Protein AF-A0AAV8SBX8-F1 (afdb_monomer)

Structure (mmCIF, N/CA/C/O backbone):
data_AF-A0AAV8SBX8-F1
#
_entry.id   AF-A0AAV8SBX8-F1
#
loop_
_atom_site.group_PDB
_atom_site.id
_atom_site.type_symbol
_atom_site.label_atom_id
_atom_site.label_alt_id
_atom_site.label_comp_id
_atom_site.label_asym_id
_atom_site.label_entity_id
_atom_site.label_seq_id
_atom_site.pdbx_PDB_ins_code
_atom_site.Cartn_x
_atom_site.Cartn_y
_atom_site.Cartn_z
_atom_site.occupancy
_atom_site.B_iso_or_equiv
_atom_site.auth_seq_id
_atom_site.auth_comp_id
_atom_site.auth_asym_id
_atom_site.auth_atom_id
_atom_site.pdbx_PDB_model_num
ATOM 1 N N . MET A 1 1 ? 6.627 6.803 -6.412 1.00 29.83 1 MET A N 1
ATOM 2 C CA . MET A 1 1 ? 7.824 5.979 -6.149 1.00 29.83 1 MET A CA 1
ATOM 3 C C . MET A 1 1 ? 8.630 5.909 -7.439 1.00 29.83 1 MET A C 1
ATOM 5 O O . MET A 1 1 ? 8.149 5.336 -8.407 1.00 29.83 1 MET A O 1
ATOM 9 N N . VAL A 1 2 ? 9.774 6.594 -7.502 1.00 27.22 2 VAL A N 1
ATOM 10 C CA . VAL A 1 2 ? 10.677 6.560 -8.663 1.00 27.22 2 VAL A CA 1
ATOM 11 C C . VAL A 1 2 ? 11.659 5.424 -8.415 1.00 27.22 2 VAL A C 1
ATOM 13 O O . VAL A 1 2 ? 12.421 5.475 -7.454 1.00 27.22 2 VAL A O 1
ATOM 16 N N . TRP A 1 3 ? 11.622 4.380 -9.239 1.00 36.78 3 TRP A N 1
ATOM 17 C CA . TRP A 1 3 ? 12.688 3.383 -9.241 1.00 36.78 3 TRP A CA 1
ATOM 18 C C . TRP A 1 3 ? 13.863 3.971 -10.022 1.00 36.78 3 TRP A C 1
ATOM 20 O O . TRP A 1 3 ? 13.892 3.899 -11.247 1.00 36.78 3 TRP A O 1
ATOM 30 N N . ALA A 1 4 ? 14.809 4.597 -9.320 1.00 33.16 4 ALA A N 1
ATOM 31 C CA . ALA A 1 4 ? 16.109 4.908 -9.897 1.00 33.16 4 ALA A CA 1
ATOM 32 C C . ALA A 1 4 ? 16.908 3.600 -9.969 1.00 33.16 4 ALA A C 1
ATOM 34 O O . ALA A 1 4 ? 17.170 2.967 -8.944 1.00 33.16 4 ALA A O 1
ATOM 35 N N . LEU A 1 5 ? 17.269 3.166 -11.176 1.00 38.16 5 LEU A N 1
ATOM 36 C CA . LEU A 1 5 ? 18.274 2.119 -11.334 1.00 38.16 5 LEU A CA 1
ATOM 37 C C . LEU A 1 5 ? 19.589 2.683 -10.783 1.00 38.16 5 LEU A C 1
ATOM 39 O O . LEU A 1 5 ? 20.067 3.715 -11.252 1.00 38.16 5 LEU A O 1
ATOM 43 N N . SER A 1 6 ? 20.124 2.050 -9.737 1.00 30.55 6 SER A N 1
ATOM 44 C CA . SER A 1 6 ? 21.332 2.512 -9.054 1.00 30.55 6 SER A CA 1
ATOM 45 C C . SER A 1 6 ? 22.490 2.665 -10.055 1.00 30.55 6 SER A C 1
ATOM 47 O O . SER A 1 6 ? 22.722 1.755 -10.856 1.00 30.55 6 SER A O 1
ATOM 49 N N . PRO A 1 7 ? 23.270 3.763 -10.007 1.00 36.53 7 PRO A N 1
ATOM 50 C CA . PRO A 1 7 ? 24.385 4.004 -10.929 1.00 36.53 7 PRO A CA 1
ATOM 51 C C . PRO A 1 7 ? 25.532 2.982 -10.811 1.00 36.53 7 PRO A C 1
ATOM 53 O O . PRO A 1 7 ? 26.474 3.034 -11.600 1.00 36.53 7 PRO A O 1
ATOM 56 N N . ALA A 1 8 ? 25.460 2.049 -9.855 1.00 37.03 8 ALA A N 1
ATOM 57 C CA . ALA A 1 8 ? 26.421 0.965 -9.678 1.00 37.03 8 ALA A CA 1
ATOM 58 C C . ALA A 1 8 ? 26.094 -0.314 -10.477 1.00 37.03 8 ALA A C 1
ATOM 60 O O . ALA A 1 8 ? 26.890 -1.251 -10.435 1.00 37.03 8 ALA A O 1
ATOM 61 N N . ASP A 1 9 ? 24.972 -0.381 -11.209 1.00 44.78 9 ASP A N 1
ATOM 62 C CA . ASP A 1 9 ? 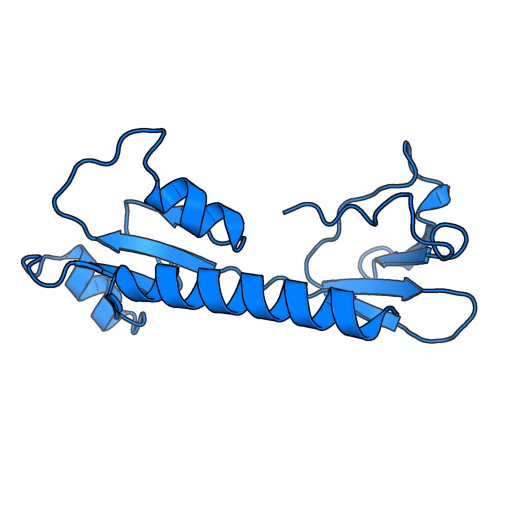24.651 -1.569 -12.005 1.00 44.78 9 ASP A CA 1
ATOM 63 C C . ASP A 1 9 ? 25.481 -1.617 -13.309 1.00 44.78 9 ASP A C 1
ATOM 65 O O . ASP A 1 9 ? 25.337 -0.733 -14.170 1.00 44.78 9 ASP A O 1
ATOM 69 N N . PRO A 1 10 ? 26.290 -2.676 -13.543 1.00 44.97 10 PRO A N 1
ATOM 70 C CA . PRO A 1 10 ? 27.046 -2.859 -14.788 1.00 44.97 10 PRO A CA 1
ATOM 71 C C . PRO A 1 10 ? 26.147 -2.969 -16.034 1.00 44.97 10 PRO A C 1
ATOM 73 O O . PRO A 1 10 ? 26.624 -2.916 -17.166 1.00 44.97 10 PRO A O 1
ATOM 76 N N . LEU A 1 11 ? 24.835 -3.119 -15.831 1.00 46.75 11 LEU A N 1
ATOM 77 C CA . LEU A 1 11 ? 23.810 -3.233 -16.864 1.00 46.75 11 LEU A CA 1
ATOM 78 C C . LEU A 1 11 ? 23.240 -1.881 -17.325 1.00 46.75 11 LEU A C 1
ATOM 80 O O . LEU A 1 11 ? 22.500 -1.851 -18.310 1.00 46.75 11 LEU A O 1
ATOM 84 N N . SER A 1 12 ? 23.598 -0.765 -16.674 1.00 47.31 12 SER A N 1
ATOM 85 C CA . SER A 1 12 ? 23.085 0.581 -16.997 1.00 47.31 12 SER A CA 1
ATOM 86 C C . SER A 1 12 ? 23.335 1.013 -18.453 1.00 47.31 12 SER A C 1
ATOM 88 O O . SER A 1 12 ? 22.590 1.824 -18.999 1.00 47.31 12 SER A O 1
ATOM 90 N N . GLY A 1 13 ? 24.325 0.419 -19.129 1.00 48.59 13 GLY A N 1
ATOM 91 C CA . GLY A 1 13 ? 24.593 0.648 -20.552 1.00 48.59 13 GLY A CA 1
ATOM 92 C C . GLY A 1 13 ? 23.599 0.004 -21.531 1.00 48.59 13 GLY A C 1
ATOM 93 O O . GLY A 1 13 ? 23.639 0.334 -22.713 1.00 48.59 13 GLY A O 1
ATOM 94 N N . ILE A 1 14 ? 22.720 -0.911 -21.091 1.00 54.62 14 ILE A N 1
ATOM 95 C CA . ILE A 1 14 ? 21.919 -1.760 -22.002 1.00 54.62 14 ILE A CA 1
ATOM 96 C C . ILE A 1 14 ? 20.431 -1.853 -21.603 1.00 54.62 14 ILE A C 1
ATOM 98 O O . ILE A 1 14 ? 19.692 -2.685 -22.127 1.00 54.62 14 ILE A O 1
ATOM 102 N N . VAL A 1 15 ? 19.942 -1.008 -20.693 1.00 55.88 15 VAL A N 1
ATOM 103 C CA . VAL A 1 15 ? 18.506 -0.986 -20.360 1.00 55.88 15 VAL A CA 1
ATOM 104 C C . VAL A 1 15 ? 17.736 -0.201 -21.426 1.00 55.88 15 VAL A C 1
ATOM 106 O O . VAL A 1 15 ? 18.006 0.976 -21.674 1.00 55.88 15 VAL A O 1
ATOM 109 N N . SER A 1 16 ? 16.783 -0.867 -22.079 1.00 61.75 16 SER A N 1
ATOM 110 C CA . SER A 1 16 ? 15.879 -0.263 -23.064 1.00 61.75 16 SER A CA 1
ATOM 111 C C . SER A 1 16 ? 14.451 -0.308 -22.539 1.00 61.75 16 SER A C 1
ATOM 113 O O . SER A 1 16 ? 13.961 -1.369 -22.142 1.00 61.75 16 SER A O 1
ATOM 115 N N . LEU A 1 17 ? 13.771 0.833 -22.563 1.00 58.78 17 LEU A N 1
ATOM 116 C CA . LEU A 1 17 ? 12.375 0.938 -22.173 1.00 58.78 17 LEU A CA 1
ATOM 117 C C . LEU A 1 17 ? 11.487 0.937 -23.406 1.00 58.78 17 LEU A C 1
ATOM 119 O O . LEU A 1 17 ? 11.826 1.467 -24.460 1.00 58.78 17 LEU A O 1
ATOM 123 N N . PHE A 1 18 ? 10.342 0.285 -23.272 1.00 55.22 18 PHE A N 1
ATOM 124 C CA . PHE A 1 18 ? 9.376 0.142 -24.342 1.00 55.22 18 PHE A CA 1
ATOM 125 C C . PHE A 1 18 ? 8.010 0.536 -23.799 1.00 55.22 18 PHE A C 1
ATOM 127 O O . PHE A 1 18 ? 7.368 -0.231 -23.076 1.00 55.22 18 PHE A O 1
ATOM 134 N N . SER A 1 19 ? 7.531 1.722 -24.170 1.00 52.53 19 SER A N 1
ATOM 135 C CA . SER A 1 19 ? 6.156 2.104 -23.860 1.00 52.53 19 SER A CA 1
ATOM 136 C C . SER A 1 19 ? 5.255 1.706 -25.023 1.00 52.53 19 SER A C 1
ATOM 138 O O . SER A 1 19 ? 5.292 2.276 -26.116 1.00 52.53 19 SER A O 1
ATOM 140 N N . ARG A 1 20 ? 4.423 0.683 -24.802 1.00 47.88 20 ARG A N 1
ATOM 141 C CA . ARG A 1 20 ? 3.557 0.136 -25.856 1.00 47.88 20 ARG A CA 1
ATOM 142 C C . ARG A 1 20 ? 2.459 1.113 -26.300 1.00 47.88 20 ARG A C 1
ATOM 144 O O . ARG A 1 20 ? 1.937 0.950 -27.395 1.00 47.88 20 ARG A O 1
ATOM 151 N N . ASN A 1 21 ? 2.160 2.141 -25.502 1.00 47.09 21 ASN A N 1
ATOM 152 C CA . ASN A 1 21 ? 1.167 3.166 -25.840 1.00 47.09 21 ASN A CA 1
ATOM 153 C C . ASN A 1 21 ? 1.625 4.107 -26.970 1.00 47.09 21 ASN A C 1
ATOM 155 O O . ASN A 1 21 ? 0.784 4.743 -27.596 1.00 47.09 21 ASN A O 1
ATOM 159 N N . LEU A 1 22 ? 2.934 4.192 -27.237 1.00 49.97 22 LEU A N 1
ATOM 160 C CA . LEU A 1 22 ? 3.516 5.111 -28.227 1.00 49.97 22 LEU A CA 1
ATOM 161 C C . LEU A 1 22 ? 4.345 4.403 -29.310 1.00 49.97 22 LEU A C 1
ATOM 163 O O . LEU A 1 22 ? 4.771 5.043 -30.267 1.00 49.97 22 LEU A O 1
ATOM 167 N N . GLY A 1 23 ? 4.591 3.094 -29.181 1.00 54.19 23 GLY A N 1
ATOM 168 C CA . GLY A 1 23 ? 5.422 2.335 -30.125 1.00 54.19 23 GLY A CA 1
ATOM 169 C C . GLY A 1 23 ? 6.905 2.734 -30.122 1.00 54.19 23 GLY A C 1
ATOM 170 O O . GLY A 1 23 ? 7.675 2.187 -30.911 1.00 54.19 23 GLY A O 1
ATOM 171 N N . SER A 1 24 ? 7.317 3.652 -29.242 1.00 61.72 24 SER A N 1
ATOM 172 C CA . SER A 1 24 ? 8.701 4.091 -29.098 1.00 61.72 24 SER A CA 1
ATOM 173 C C . SER A 1 24 ? 9.498 3.116 -28.228 1.00 61.72 24 SER A C 1
ATOM 175 O O . SER A 1 24 ? 9.039 2.618 -27.193 1.00 61.72 24 SER A O 1
ATOM 177 N N . LYS A 1 25 ? 10.712 2.810 -28.690 1.00 68.94 25 LYS A N 1
ATOM 178 C CA . LYS A 1 25 ? 11.735 2.068 -27.951 1.00 68.94 25 LYS A CA 1
ATOM 179 C C . LYS A 1 25 ? 12.775 3.082 -27.498 1.00 68.94 25 LYS A C 1
ATOM 181 O O . LYS A 1 25 ? 13.786 3.271 -28.173 1.00 68.94 25 LYS A O 1
ATOM 186 N N . ASP A 1 26 ? 12.492 3.743 -26.389 1.00 72.88 26 ASP A N 1
ATOM 187 C CA . ASP A 1 26 ? 13.364 4.775 -25.846 1.00 72.88 26 ASP A CA 1
ATOM 188 C C . ASP A 1 26 ? 14.418 4.116 -24.956 1.00 72.88 26 ASP A C 1
ATOM 190 O O . ASP A 1 26 ? 14.117 3.303 -24.073 1.00 72.88 26 ASP A O 1
ATOM 194 N N . LYS A 1 27 ? 15.692 4.420 -25.191 1.00 73.94 27 LYS A N 1
ATOM 195 C CA . LYS A 1 27 ? 16.757 3.844 -24.369 1.00 73.94 27 LYS A CA 1
ATOM 196 C C . LYS A 1 27 ? 17.011 4.739 -23.171 1.00 73.94 27 LYS A C 1
ATOM 198 O O . LYS A 1 27 ? 17.133 5.950 -23.307 1.00 73.94 27 LYS A O 1
ATOM 203 N N . VAL A 1 28 ? 17.162 4.138 -21.991 1.00 75.81 28 VAL A N 1
ATOM 204 C CA . VAL A 1 28 ? 17.341 4.888 -20.735 1.00 75.81 28 VAL A CA 1
ATOM 205 C C . VAL A 1 28 ? 18.541 5.840 -20.802 1.00 75.81 28 VAL A C 1
ATOM 207 O O . VAL A 1 28 ? 18.475 6.952 -20.295 1.00 75.81 28 VAL A O 1
ATOM 210 N N . HIS A 1 29 ? 19.618 5.447 -21.488 1.00 72.69 29 HIS A N 1
ATOM 211 C CA . HIS A 1 29 ? 20.823 6.269 -21.627 1.00 72.69 29 HIS A CA 1
ATOM 212 C C . HIS A 1 29 ? 20.662 7.506 -22.522 1.00 72.69 29 HIS A C 1
ATOM 214 O O . HIS A 1 29 ? 21.561 8.343 -22.541 1.00 72.69 29 HIS A O 1
ATOM 220 N N . GLU A 1 30 ? 19.571 7.601 -23.282 1.00 79.06 30 GLU A N 1
ATOM 221 C CA . GLU A 1 30 ? 19.265 8.751 -24.138 1.00 79.06 30 GLU A CA 1
ATOM 222 C C . GLU A 1 30 ? 18.530 9.854 -23.347 1.00 79.06 30 GLU A C 1
ATOM 224 O O . GLU A 1 30 ? 18.467 10.996 -23.800 1.00 79.06 30 GLU A O 1
ATOM 229 N N . PHE A 1 31 ? 18.031 9.547 -22.141 1.00 77.75 31 PHE A N 1
ATOM 230 C CA . PHE A 1 31 ? 17.406 10.523 -21.248 1.00 77.75 31 PHE A CA 1
ATOM 231 C C . PHE A 1 31 ? 18.440 11.325 -20.436 1.00 77.75 31 PHE A C 1
ATOM 233 O O . PHE A 1 31 ? 19.526 10.818 -20.122 1.00 77.75 31 PHE A O 1
ATOM 240 N N . PRO A 1 32 ? 18.100 12.564 -20.022 1.00 76.44 32 PRO A N 1
ATOM 241 C CA . PRO A 1 32 ? 18.871 13.307 -19.030 1.00 76.44 32 PRO A CA 1
ATOM 242 C C . PRO A 1 32 ? 19.121 12.455 -17.781 1.00 76.44 32 PRO A C 1
ATOM 244 O O . PRO A 1 32 ? 18.254 11.694 -17.363 1.00 76.44 32 PRO A O 1
ATOM 247 N N . ASN A 1 33 ? 20.324 12.545 -17.214 1.00 80.56 33 ASN A N 1
ATOM 248 C CA . ASN A 1 33 ? 20.772 11.748 -16.061 1.00 80.56 33 ASN A CA 1
ATOM 249 C C . ASN A 1 33 ? 20.721 10.218 -16.243 1.00 80.56 33 ASN A C 1
ATOM 251 O O . ASN A 1 33 ? 21.016 9.495 -15.295 1.00 80.56 33 ASN A O 1
ATOM 255 N N . LYS A 1 34 ? 20.422 9.714 -17.451 1.00 79.62 34 LYS A N 1
ATOM 25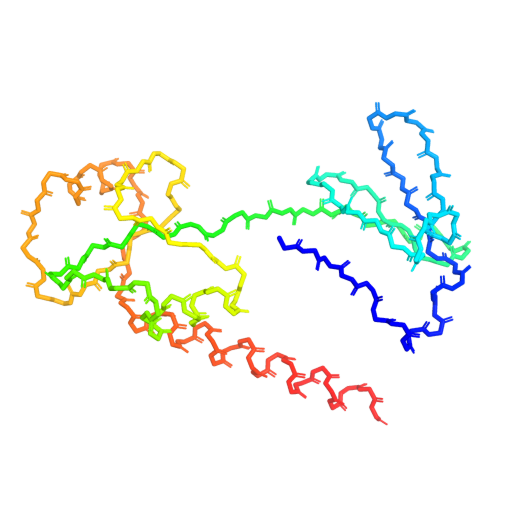6 C CA . LYS A 1 34 ? 20.218 8.285 -17.729 1.00 79.62 34 LYS A CA 1
ATOM 257 C C . LYS A 1 34 ? 19.121 7.672 -16.849 1.00 79.62 34 LYS A C 1
ATOM 259 O O . LYS A 1 34 ? 19.256 6.542 -16.384 1.00 79.62 34 LYS A O 1
ATOM 264 N N . GLU A 1 35 ? 18.048 8.418 -16.609 1.00 77.69 35 GLU A N 1
ATOM 265 C CA . GLU A 1 35 ? 16.910 7.977 -15.804 1.00 77.69 35 GLU A CA 1
ATOM 266 C C . GLU A 1 35 ? 15.584 8.368 -16.461 1.00 77.69 35 GLU A C 1
ATOM 268 O O . GLU A 1 35 ? 15.502 9.315 -17.241 1.00 77.69 35 GLU A O 1
ATOM 273 N N . THR A 1 36 ? 14.520 7.636 -16.141 1.00 83.12 36 THR A N 1
ATOM 274 C CA . THR A 1 36 ? 13.156 8.012 -16.521 1.00 83.12 36 THR A CA 1
ATOM 275 C C . THR A 1 36 ? 12.145 7.349 -15.588 1.00 83.12 36 THR A C 1
ATOM 277 O O . THR A 1 36 ? 12.472 6.417 -14.853 1.00 83.12 36 THR A O 1
ATOM 280 N N . THR A 1 37 ? 10.910 7.845 -15.591 1.00 82.25 37 THR A N 1
ATOM 281 C CA . THR A 1 37 ? 9.833 7.342 -14.730 1.00 82.25 37 THR A CA 1
ATOM 282 C C . THR A 1 37 ? 9.038 6.257 -15.444 1.00 82.25 37 THR A C 1
ATOM 284 O O . THR A 1 37 ? 8.547 6.474 -16.549 1.00 82.25 37 THR A O 1
ATOM 287 N N . LEU A 1 38 ? 8.861 5.116 -14.779 1.00 83.69 38 LEU A N 1
ATOM 288 C CA . LEU A 1 38 ? 7.978 4.048 -15.242 1.00 83.69 38 LEU A CA 1
ATOM 289 C C . LEU A 1 38 ? 6.524 4.350 -14.888 1.00 83.69 38 LEU A C 1
ATOM 291 O O . LEU A 1 38 ? 6.219 4.817 -13.788 1.00 83.69 38 LEU A O 1
ATOM 295 N N . LYS A 1 39 ? 5.624 4.022 -15.807 1.00 86.69 39 LYS A N 1
ATOM 296 C CA . LYS A 1 39 ? 4.179 4.011 -15.601 1.00 86.69 39 LYS A CA 1
ATOM 297 C C . LYS A 1 39 ? 3.680 2.579 -15.540 1.00 86.69 39 LYS A C 1
ATOM 299 O O . LYS A 1 39 ? 4.266 1.677 -16.138 1.00 86.69 39 LYS A O 1
ATOM 304 N N . ASP A 1 40 ? 2.575 2.381 -14.828 1.00 86.38 40 ASP A N 1
ATOM 305 C CA . ASP A 1 40 ? 1.916 1.079 -14.783 1.00 86.38 40 ASP A CA 1
ATOM 306 C C . ASP A 1 40 ? 1.666 0.537 -16.200 1.00 86.38 40 ASP A C 1
ATOM 308 O O . ASP A 1 40 ? 1.172 1.239 -17.085 1.00 86.38 40 ASP A O 1
ATOM 312 N N . GLY A 1 41 ? 2.055 -0.716 -16.419 1.00 84.94 41 GLY A N 1
ATOM 313 C CA . GLY A 1 41 ? 1.938 -1.400 -17.697 1.00 84.94 41 GLY A CA 1
ATOM 314 C C . GLY A 1 41 ? 3.098 -1.198 -18.673 1.00 84.94 41 GLY A C 1
ATOM 315 O O . GLY A 1 41 ? 3.103 -1.891 -19.696 1.00 84.94 41 GLY A O 1
ATOM 316 N N . ASP A 1 42 ? 4.074 -0.332 -18.377 1.00 83.25 42 ASP A N 1
ATOM 317 C CA . ASP A 1 42 ? 5.264 -0.167 -19.218 1.00 83.25 42 ASP A CA 1
ATOM 318 C C . ASP A 1 42 ? 6.054 -1.475 -19.337 1.00 83.25 42 ASP A C 1
ATOM 320 O O . ASP A 1 42 ? 6.117 -2.286 -18.409 1.00 83.25 42 ASP A O 1
ATOM 324 N N . LEU A 1 43 ? 6.671 -1.694 -20.500 1.00 81.38 43 LEU A N 1
ATOM 325 C CA . LEU A 1 43 ? 7.568 -2.821 -20.701 1.00 81.38 43 LEU A CA 1
ATOM 326 C C . LEU A 1 43 ? 9.020 -2.386 -20.517 1.00 81.38 43 LEU A C 1
ATOM 328 O O . LEU A 1 43 ? 9.499 -1.444 -21.148 1.00 81.38 43 LEU A O 1
ATOM 332 N N . VAL A 1 44 ? 9.750 -3.137 -19.706 1.00 81.69 44 VAL A N 1
ATOM 333 C CA . VAL A 1 44 ? 11.164 -2.913 -19.419 1.00 81.69 44 VAL A CA 1
ATOM 334 C C . VAL A 1 44 ? 11.956 -4.085 -19.969 1.00 81.69 44 VAL A C 1
ATOM 336 O O . VAL A 1 44 ? 11.642 -5.233 -19.661 1.00 81.69 44 VAL A O 1
ATOM 339 N N . SER A 1 45 ? 12.975 -3.817 -20.786 1.00 80.00 45 SER A N 1
ATOM 340 C CA . SER A 1 45 ? 13.900 -4.862 -21.233 1.00 80.00 45 SER A CA 1
ATOM 341 C C . SER A 1 45 ? 15.329 -4.537 -20.831 1.00 80.00 45 SER A C 1
ATOM 343 O O . SER A 1 45 ? 15.784 -3.395 -20.925 1.00 80.00 45 SER A O 1
ATOM 345 N N . PHE A 1 46 ? 16.049 -5.571 -20.415 1.00 76.31 46 PHE A N 1
ATOM 346 C CA . PHE A 1 46 ? 17.425 -5.462 -19.950 1.00 76.31 46 PHE A CA 1
ATOM 347 C C . PHE A 1 46 ? 18.353 -6.217 -20.900 1.00 76.31 46 PHE A C 1
ATOM 349 O O . PHE A 1 46 ? 18.117 -7.385 -21.213 1.00 76.31 46 PHE A O 1
ATOM 356 N N . GLY A 1 47 ? 19.444 -5.579 -21.324 1.00 67.25 47 GLY A N 1
ATOM 357 C CA . GLY A 1 47 ? 20.452 -6.242 -22.145 1.00 67.25 47 GLY A CA 1
ATOM 358 C C . GLY A 1 47 ? 20.072 -6.359 -23.626 1.00 67.25 47 GLY A C 1
ATOM 359 O O . GLY A 1 47 ? 19.104 -5.776 -24.108 1.00 67.25 47 GLY A O 1
ATOM 360 N N . ALA A 1 48 ? 20.869 -7.139 -24.358 1.00 58.53 48 ALA A N 1
ATOM 361 C CA . ALA A 1 48 ? 20.621 -7.490 -25.760 1.00 58.53 48 ALA A CA 1
ATOM 362 C C . ALA A 1 48 ? 19.691 -8.714 -25.927 1.00 58.53 48 ALA A C 1
ATOM 364 O O . ALA A 1 48 ? 19.470 -9.170 -27.047 1.00 58.53 48 ALA A O 1
ATOM 365 N N . GLY A 1 49 ? 19.186 -9.278 -24.824 1.00 56.66 49 GLY A N 1
ATOM 366 C CA . GLY A 1 49 ? 18.292 -10.438 -24.830 1.00 56.66 49 GLY A CA 1
ATOM 367 C C . GLY A 1 49 ? 16.809 -10.062 -24.938 1.00 56.66 49 GLY A C 1
ATOM 368 O O . GLY A 1 49 ? 16.420 -8.924 -24.695 1.00 56.66 49 GLY A O 1
ATOM 369 N N . ASN A 1 50 ? 15.959 -11.051 -25.232 1.00 66.69 50 ASN A N 1
ATOM 370 C CA . ASN A 1 50 ? 14.491 -10.919 -25.289 1.00 66.69 50 ASN A CA 1
ATOM 371 C C . ASN A 1 50 ? 13.813 -10.952 -23.898 1.00 66.69 50 ASN A C 1
ATOM 373 O O . ASN A 1 50 ? 12.656 -11.355 -23.776 1.00 66.69 50 ASN A O 1
ATOM 377 N N . ALA A 1 51 ? 14.526 -10.584 -22.831 1.00 73.44 51 ALA A N 1
ATOM 378 C CA . ALA A 1 51 ? 13.963 -10.544 -21.485 1.00 73.44 51 ALA A CA 1
ATOM 379 C C . ALA A 1 51 ? 13.198 -9.230 -21.297 1.00 73.44 51 ALA A C 1
ATOM 381 O O . ALA A 1 51 ? 13.781 -8.191 -20.981 1.00 73.44 51 ALA A O 1
ATOM 382 N N . THR A 1 52 ? 11.890 -9.292 -21.528 1.00 80.44 52 THR A N 1
ATOM 383 C CA . THR A 1 52 ? 10.976 -8.161 -21.382 1.00 80.44 52 THR A CA 1
ATOM 384 C C . THR A 1 52 ? 10.024 -8.415 -20.221 1.00 80.44 52 THR A C 1
ATOM 386 O O . THR A 1 52 ? 9.306 -9.414 -20.193 1.00 80.44 52 THR A O 1
ATOM 389 N N . TYR A 1 53 ? 9.992 -7.480 -19.281 1.00 83.06 53 TYR A N 1
ATOM 390 C CA . TYR A 1 53 ? 9.141 -7.502 -18.101 1.00 83.06 53 TYR A CA 1
ATOM 391 C C . TYR A 1 53 ? 8.072 -6.432 -18.231 1.00 83.06 53 TYR A C 1
ATOM 393 O O . TYR A 1 53 ? 8.329 -5.355 -18.762 1.00 83.06 53 TYR A O 1
ATOM 401 N N . ARG A 1 54 ? 6.875 -6.710 -17.725 1.00 86.19 54 ARG A N 1
ATOM 402 C CA . ARG A 1 54 ? 5.842 -5.691 -17.571 1.00 86.19 54 ARG A CA 1
ATOM 403 C C . ARG A 1 54 ? 5.949 -5.116 -16.171 1.00 86.19 54 ARG A C 1
ATOM 405 O O . ARG A 1 54 ? 5.829 -5.856 -15.198 1.00 86.19 54 ARG A O 1
ATOM 412 N N . PHE A 1 55 ? 6.181 -3.817 -16.081 1.00 86.19 55 PHE A N 1
ATOM 413 C CA . PHE A 1 55 ? 6.069 -3.103 -14.828 1.00 86.19 55 PHE A CA 1
ATOM 414 C C . PHE A 1 55 ? 4.593 -3.035 -14.434 1.00 86.19 55 PHE A C 1
ATOM 416 O O . PHE A 1 55 ? 3.740 -2.670 -15.245 1.00 86.19 55 PHE A O 1
ATOM 423 N N . SER A 1 56 ? 4.301 -3.407 -13.192 1.00 87.56 56 SER A N 1
ATOM 424 C CA . SER A 1 56 ? 2.972 -3.271 -12.616 1.00 87.56 56 SER A CA 1
ATOM 425 C C . SER A 1 56 ? 3.073 -2.609 -11.253 1.00 87.56 56 SER A C 1
ATOM 427 O O . SER A 1 56 ? 3.768 -3.106 -10.368 1.00 87.56 56 SER A O 1
ATOM 429 N N . PHE A 1 57 ? 2.388 -1.484 -11.102 1.00 86.75 57 PHE A N 1
ATOM 430 C CA . PHE A 1 57 ? 2.258 -0.771 -9.847 1.00 86.75 57 PHE A CA 1
ATOM 431 C C . PHE A 1 57 ? 0.915 -1.121 -9.215 1.00 86.75 57 PHE A C 1
ATOM 433 O O . PHE A 1 57 ? -0.143 -0.766 -9.730 1.00 86.75 57 PHE A O 1
ATOM 440 N N . VAL A 1 58 ? 0.968 -1.816 -8.083 1.00 89.19 58 VAL A N 1
ATOM 441 C CA . VAL A 1 58 ? -0.212 -2.116 -7.272 1.00 89.19 58 VAL A CA 1
ATOM 442 C C . VAL A 1 58 ? -0.192 -1.160 -6.079 1.00 89.19 58 VAL A C 1
ATOM 444 O O . VAL A 1 58 ? 0.696 -1.297 -5.235 1.00 89.19 58 VAL A O 1
ATOM 447 N N . PRO A 1 59 ? -1.098 -0.168 -6.012 1.00 91.00 59 PRO A N 1
ATOM 448 C CA . PRO A 1 59 ? -1.098 0.798 -4.922 1.00 91.00 59 PRO A CA 1
ATOM 449 C C . PRO A 1 59 ? -1.445 0.112 -3.600 1.00 91.00 59 PRO A C 1
ATOM 451 O O . PRO A 1 59 ? -2.327 -0.743 -3.548 1.00 91.00 59 PRO A O 1
ATOM 454 N N . LEU A 1 60 ? -0.773 0.524 -2.526 1.00 92.56 60 LEU A N 1
ATOM 455 C CA . LEU A 1 60 ? -1.124 0.170 -1.155 1.00 92.56 60 LEU A CA 1
ATOM 456 C C . LEU A 1 60 ? -1.483 1.462 -0.419 1.00 92.56 60 LEU A C 1
ATOM 458 O O . LEU A 1 60 ? -0.606 2.203 0.022 1.00 92.56 60 LEU A O 1
ATOM 462 N N . LEU A 1 61 ? -2.781 1.755 -0.360 1.00 94.94 61 LEU A N 1
ATOM 463 C CA . LEU A 1 61 ? -3.335 2.946 0.283 1.00 94.94 61 LEU A CA 1
ATOM 464 C C . LEU A 1 61 ? -4.113 2.537 1.535 1.00 94.94 61 LEU A C 1
ATOM 466 O O . LEU A 1 61 ? -5.087 1.784 1.435 1.00 94.94 61 LEU A O 1
ATOM 470 N N . PHE A 1 62 ? -3.686 3.025 2.694 1.00 94.25 62 PHE A N 1
ATOM 471 C CA . PHE A 1 62 ? -4.348 2.811 3.974 1.00 94.25 62 PHE A CA 1
ATOM 472 C C . PHE A 1 62 ? -5.260 3.986 4.314 1.00 94.25 62 PHE A C 1
ATOM 474 O O . PHE A 1 62 ? -4.819 5.134 4.342 1.00 94.25 62 PHE A O 1
ATOM 481 N N . PHE A 1 63 ? -6.512 3.693 4.650 1.00 94.00 63 PHE A N 1
ATOM 482 C CA . PHE A 1 63 ? -7.332 4.603 5.437 1.00 94.00 63 PHE A CA 1
ATOM 483 C C . PHE A 1 63 ? -6.948 4.455 6.908 1.00 94.00 63 PHE A C 1
ATOM 485 O O . PHE A 1 63 ? -7.122 3.381 7.485 1.00 94.00 63 PHE A O 1
ATOM 492 N N . LEU A 1 64 ? -6.406 5.512 7.505 1.00 91.56 64 LEU A N 1
ATOM 493 C CA . LEU A 1 64 ? -6.009 5.506 8.903 1.00 91.56 64 LEU A CA 1
ATOM 494 C C . LEU A 1 64 ? -7.185 5.902 9.792 1.00 91.56 64 LEU A C 1
ATOM 496 O O . LEU A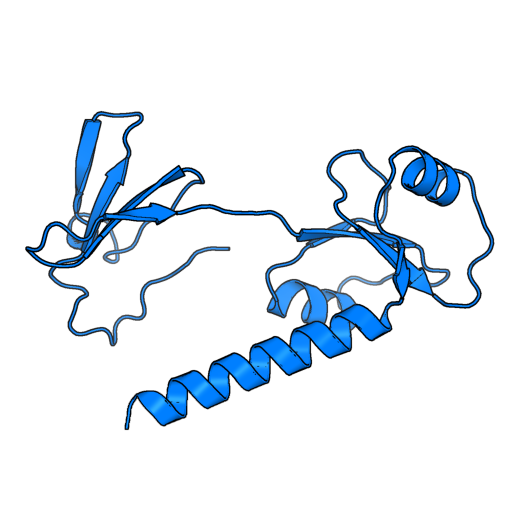 1 64 ? -7.620 7.051 9.801 1.00 91.56 64 LEU A O 1
ATOM 500 N N . TYR A 1 65 ? -7.656 4.945 10.581 1.00 90.31 65 TYR A N 1
ATOM 501 C CA . TYR A 1 65 ? -8.771 5.114 11.496 1.00 90.31 65 TYR A CA 1
ATOM 502 C C . TYR A 1 65 ? -8.266 5.059 12.944 1.00 90.31 65 TYR A C 1
ATOM 504 O O . TYR A 1 65 ? -8.191 4.001 13.569 1.00 90.31 65 TYR A O 1
ATOM 512 N N . CYS A 1 66 ? -7.877 6.225 13.462 1.00 82.44 66 CYS A N 1
ATOM 513 C CA . CYS A 1 66 ? -7.198 6.401 14.749 1.00 82.44 66 CYS A CA 1
ATOM 514 C C . CYS A 1 66 ? -7.837 7.541 15.568 1.00 82.44 66 CYS A C 1
ATOM 516 O O . CYS A 1 66 ? -8.466 8.438 15.007 1.00 82.44 66 CYS A O 1
ATOM 518 N N . ALA A 1 67 ? -7.700 7.495 16.898 1.00 70.06 67 ALA A N 1
ATOM 519 C CA . ALA A 1 67 ? -8.205 8.523 17.813 1.00 70.06 67 ALA A CA 1
ATOM 520 C C . ALA A 1 67 ? -7.291 9.754 17.870 1.00 70.06 67 ALA A C 1
ATOM 522 O O . ALA A 1 67 ? -7.760 10.862 18.128 1.00 70.06 67 ALA A O 1
ATOM 523 N N . GLU A 1 68 ? -5.992 9.554 17.654 1.00 65.19 68 GLU A N 1
ATOM 524 C CA . GLU A 1 68 ? -4.992 10.613 17.711 1.00 65.19 68 GLU A CA 1
ATOM 525 C C . GLU A 1 68 ? -5.006 11.446 16.428 1.00 65.19 68 GLU A C 1
ATOM 527 O O . GLU A 1 68 ? -5.049 10.916 15.315 1.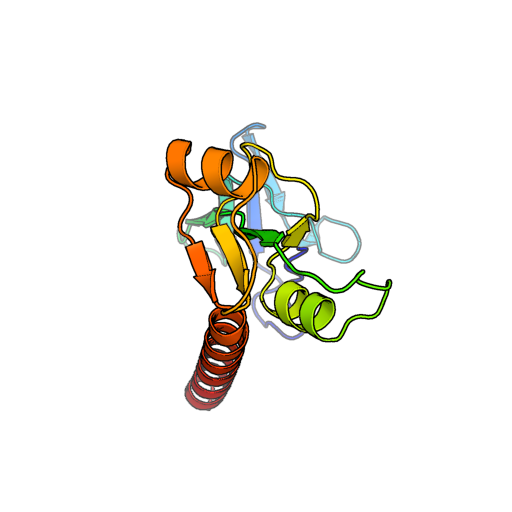00 65.19 68 GLU A O 1
ATOM 532 N N . SER A 1 69 ? -4.954 12.770 16.585 1.00 59.47 69 SER A N 1
ATOM 533 C CA . SER A 1 69 ? -4.701 13.680 15.474 1.00 59.47 69 SER A CA 1
ATOM 534 C C . SER A 1 69 ? -3.241 13.542 15.056 1.00 59.47 69 SER A C 1
ATOM 536 O O . SER A 1 69 ? -2.345 13.983 15.778 1.00 59.47 69 SER A O 1
ATOM 538 N N . PHE A 1 70 ? -3.011 12.944 13.895 1.00 61.09 70 PHE A N 1
ATOM 539 C CA . PHE A 1 70 ? -1.679 12.823 13.321 1.00 61.09 70 PHE A CA 1
ATOM 540 C C . PHE A 1 70 ? -1.097 14.202 13.017 1.00 61.09 70 PHE A C 1
ATOM 542 O O . PHE A 1 70 ? -1.745 15.039 12.383 1.00 61.09 70 PHE A O 1
ATOM 549 N N . GLN A 1 71 ? 0.138 14.431 13.457 1.00 56.56 71 GLN A N 1
ATOM 550 C CA . GLN A 1 71 ? 0.918 15.573 12.999 1.00 56.56 71 GLN A CA 1
ATOM 551 C C . GLN A 1 71 ? 1.765 15.171 11.794 1.00 56.56 71 GLN A C 1
ATOM 553 O O . GLN A 1 71 ? 2.182 14.024 11.646 1.00 56.56 71 GLN A O 1
ATOM 558 N N . VAL A 1 72 ? 2.039 16.145 10.928 1.00 53.06 72 VAL A N 1
ATOM 559 C CA . VAL A 1 72 ? 3.079 16.027 9.904 1.00 53.06 72 VAL A CA 1
ATOM 560 C C . VAL A 1 72 ? 4.385 15.730 10.658 1.00 53.06 72 VAL A C 1
ATOM 562 O O . VAL A 1 72 ? 4.795 16.585 11.438 1.00 53.06 72 VAL A O 1
ATOM 565 N N . ASN A 1 73 ? 4.971 14.536 10.474 1.00 56.84 73 ASN A N 1
ATOM 566 C CA . ASN A 1 73 ? 6.123 13.925 11.192 1.00 56.84 73 ASN A CA 1
ATOM 567 C C . ASN A 1 73 ? 5.786 12.775 12.166 1.00 56.84 73 ASN A C 1
ATOM 569 O O . ASN A 1 73 ? 6.583 12.468 13.052 1.00 56.84 73 ASN A O 1
ATOM 573 N N . ASP A 1 74 ? 4.631 12.126 12.025 1.00 75.06 74 ASP A N 1
ATOM 574 C CA . ASP A 1 74 ? 4.359 10.901 12.779 1.00 75.06 74 ASP A CA 1
ATOM 575 C C . ASP A 1 74 ? 5.268 9.736 12.311 1.00 75.06 74 ASP A C 1
ATOM 577 O O . ASP A 1 74 ? 5.317 9.463 11.103 1.00 75.06 74 ASP A O 1
ATOM 581 N N . PRO A 1 75 ? 5.951 9.021 13.229 1.00 82.31 75 PRO A N 1
ATOM 582 C CA . PRO A 1 75 ? 6.746 7.835 12.908 1.00 82.31 75 PRO A CA 1
ATOM 583 C C . PRO A 1 75 ? 6.005 6.812 12.043 1.00 82.31 75 PRO A C 1
ATOM 585 O O . PRO A 1 75 ? 6.589 6.263 11.112 1.00 82.31 75 PRO A O 1
ATOM 588 N N . LEU A 1 76 ? 4.703 6.608 12.264 1.00 83.06 76 LEU A N 1
ATOM 589 C CA . LEU A 1 76 ? 3.915 5.659 11.481 1.00 83.06 76 LEU A CA 1
ATOM 590 C C . LEU A 1 76 ? 3.818 6.073 10.004 1.00 83.06 76 LEU A C 1
ATOM 592 O O . LEU A 1 76 ? 3.808 5.218 9.118 1.00 83.06 76 LEU A O 1
ATOM 596 N N . GLN A 1 77 ? 3.770 7.374 9.704 1.00 86.25 77 GLN A N 1
ATOM 597 C CA . GLN A 1 77 ? 3.753 7.846 8.319 1.00 86.25 77 GLN A CA 1
ATOM 598 C C . GLN A 1 77 ? 5.088 7.563 7.619 1.00 86.25 77 GLN A C 1
ATOM 600 O O . GLN A 1 77 ? 5.088 7.166 6.448 1.00 86.25 77 GLN A O 1
ATOM 605 N N . GLU A 1 78 ? 6.212 7.752 8.312 1.00 86.00 78 GLU A N 1
ATOM 606 C CA . GLU A 1 78 ? 7.537 7.403 7.787 1.00 86.00 78 GLU A CA 1
ATOM 607 C C . GLU A 1 78 ? 7.642 5.896 7.546 1.00 86.00 78 GLU A C 1
ATOM 609 O O . GLU A 1 78 ? 8.059 5.478 6.463 1.00 86.00 78 GLU A O 1
ATOM 614 N N . GLN A 1 79 ? 7.169 5.094 8.502 1.00 86.75 79 GLN A N 1
ATOM 615 C CA . GLN A 1 79 ? 7.151 3.637 8.409 1.00 86.75 79 GLN A CA 1
ATOM 616 C C . GLN A 1 79 ? 6.361 3.148 7.187 1.00 86.75 79 GLN A C 1
ATOM 618 O O . GLN A 1 79 ? 6.868 2.407 6.342 1.00 86.75 79 GLN A O 1
ATOM 623 N N . ILE A 1 80 ? 5.136 3.650 7.013 1.00 88.62 80 ILE A N 1
ATOM 624 C CA . ILE A 1 80 ? 4.277 3.308 5.871 1.00 88.62 80 ILE A CA 1
ATOM 625 C C . ILE A 1 80 ? 4.888 3.791 4.546 1.00 88.62 80 ILE A C 1
ATOM 627 O O . ILE A 1 80 ? 4.850 3.075 3.543 1.00 88.62 80 ILE A O 1
ATOM 631 N N . SER A 1 81 ? 5.497 4.978 4.529 1.00 88.44 81 SER A N 1
ATOM 632 C CA . SER A 1 81 ? 6.150 5.504 3.324 1.00 88.44 81 SER A CA 1
ATOM 633 C C . SER A 1 81 ? 7.388 4.688 2.937 1.00 88.44 81 SER A C 1
ATOM 635 O O . SER A 1 81 ? 7.663 4.524 1.746 1.00 88.44 81 SER A O 1
ATOM 637 N N . SER A 1 82 ? 8.118 4.143 3.918 1.00 86.88 82 SER A N 1
ATOM 638 C CA . SER A 1 82 ? 9.335 3.351 3.694 1.00 86.88 82 SER A CA 1
ATOM 639 C C . SER A 1 82 ? 9.068 2.070 2.894 1.00 86.88 82 SER A C 1
ATOM 641 O O . SER A 1 82 ? 9.875 1.683 2.047 1.00 86.88 82 SER A O 1
ATOM 643 N N . ILE A 1 83 ? 7.889 1.467 3.080 1.00 86.56 83 ILE A N 1
ATOM 644 C CA . ILE A 1 83 ? 7.432 0.288 2.331 1.00 86.56 83 ILE A CA 1
ATOM 645 C C . ILE A 1 83 ? 6.734 0.648 1.007 1.00 86.56 83 ILE A C 1
ATOM 647 O O . ILE A 1 83 ? 6.205 -0.229 0.325 1.00 86.56 83 ILE A O 1
ATOM 651 N N . GLY A 1 84 ? 6.727 1.929 0.621 1.00 87.81 84 GLY A N 1
ATOM 652 C CA . GLY A 1 84 ? 6.106 2.418 -0.612 1.00 87.81 84 GLY A CA 1
ATOM 653 C C . GLY A 1 84 ? 4.580 2.539 -0.554 1.00 87.81 84 GLY A C 1
ATOM 654 O O . GLY A 1 84 ? 3.949 2.715 -1.599 1.00 87.81 84 GLY A O 1
ATOM 655 N N . ALA A 1 85 ? 3.990 2.448 0.638 1.00 91.31 85 ALA A N 1
ATOM 656 C CA . ALA A 1 85 ? 2.562 2.620 0.858 1.00 91.31 85 ALA A CA 1
ATOM 657 C C . ALA A 1 85 ? 2.207 4.080 1.175 1.00 91.31 85 ALA A C 1
ATOM 659 O O . ALA A 1 85 ? 3.069 4.934 1.386 1.00 91.31 85 ALA A O 1
ATOM 660 N N . GLN A 1 86 ? 0.911 4.376 1.176 1.00 92.12 86 GLN A N 1
ATOM 661 C CA . GLN A 1 86 ? 0.367 5.706 1.433 1.00 92.12 86 GLN A CA 1
ATOM 662 C C . GLN A 1 86 ? -0.702 5.650 2.520 1.00 92.12 86 GLN A C 1
ATOM 664 O O . GLN A 1 86 ? -1.360 4.625 2.697 1.00 92.12 86 GLN A O 1
ATOM 669 N N . ILE A 1 87 ? -0.905 6.773 3.209 1.00 91.25 87 ILE A N 1
ATOM 670 C CA . ILE A 1 87 ? -1.996 6.953 4.169 1.00 91.25 87 ILE A CA 1
ATOM 671 C C . ILE A 1 87 ? -2.943 8.065 3.730 1.00 91.25 87 ILE A C 1
ATOM 673 O O . ILE A 1 87 ? -2.524 9.060 3.140 1.00 91.25 87 ILE A O 1
ATOM 677 N N . THR A 1 88 ? -4.215 7.908 4.075 1.00 91.81 88 THR A N 1
ATOM 678 C CA . THR A 1 88 ? -5.234 8.957 4.038 1.00 91.81 88 THR A CA 1
ATOM 679 C C . THR A 1 88 ? -6.026 8.947 5.341 1.00 91.81 88 THR A C 1
ATOM 681 O O . THR A 1 88 ? -6.246 7.895 5.939 1.00 91.81 88 THR A O 1
ATOM 684 N N . TYR A 1 89 ? -6.469 10.125 5.771 1.00 89.94 89 TYR A N 1
ATOM 685 C CA . TYR A 1 89 ? -7.294 10.319 6.971 1.00 89.94 89 TYR A CA 1
ATOM 686 C C . TYR A 1 89 ? -8.789 10.379 6.655 1.00 89.94 89 TYR A C 1
ATOM 688 O O . TYR A 1 89 ? -9.613 10.485 7.558 1.00 89.94 89 TYR A O 1
ATOM 696 N N . HIS A 1 90 ? -9.134 10.319 5.370 1.00 90.06 90 HIS A N 1
ATOM 697 C CA . HIS A 1 90 ? -10.502 10.261 4.886 1.00 90.06 90 HIS A CA 1
ATOM 698 C C . HIS A 1 90 ? -10.687 8.975 4.105 1.00 90.06 90 HIS A C 1
ATOM 700 O O . HIS A 1 90 ? -9.881 8.666 3.217 1.00 90.06 90 HIS A O 1
ATOM 706 N N . PHE A 1 91 ? -11.744 8.243 4.441 1.00 93.62 91 PHE A N 1
ATOM 707 C CA . PHE A 1 91 ? -12.121 7.070 3.684 1.00 93.62 91 PHE A CA 1
ATOM 708 C C . PHE A 1 91 ? -12.527 7.473 2.260 1.00 93.62 91 PHE A C 1
ATOM 710 O O . PHE A 1 91 ? -13.194 8.483 2.039 1.00 93.62 91 PHE A O 1
ATOM 717 N N . ASN A 1 92 ? -12.080 6.689 1.283 1.00 93.38 92 ASN A N 1
ATOM 718 C CA . ASN A 1 92 ? -12.511 6.776 -0.104 1.00 93.38 92 ASN A CA 1
ATOM 719 C C . ASN A 1 92 ? -12.409 5.392 -0.758 1.00 93.38 92 ASN A C 1
ATOM 721 O O . ASN A 1 92 ? -11.809 4.463 -0.209 1.00 93.38 92 ASN A O 1
ATOM 725 N N . GLU A 1 93 ? -12.976 5.249 -1.953 1.00 92.44 93 GLU A N 1
ATOM 726 C CA . GLU A 1 93 ? -13.010 3.960 -2.649 1.00 92.44 93 GLU A CA 1
ATOM 727 C C . GLU A 1 93 ? -11.626 3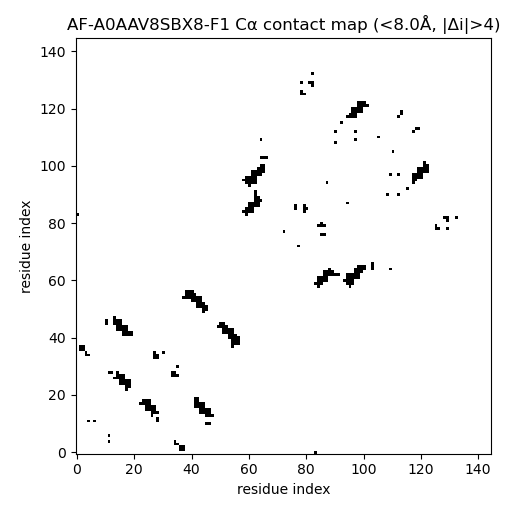.460 -3.089 1.00 92.44 93 GLU A C 1
ATOM 729 O O . GLU A 1 93 ? -11.433 2.245 -3.193 1.00 92.44 93 GLU A O 1
ATOM 734 N N . ASP A 1 94 ? -10.655 4.359 -3.271 1.00 94.12 94 ASP A N 1
ATOM 735 C CA . ASP A 1 94 ? -9.275 4.020 -3.638 1.00 94.12 94 ASP A CA 1
ATOM 736 C C . ASP A 1 94 ? -8.500 3.387 -2.473 1.00 94.12 94 ASP A C 1
ATOM 738 O O . ASP A 1 94 ? -7.481 2.722 -2.684 1.00 94.12 94 ASP A O 1
ATOM 742 N N . CYS A 1 95 ? -8.979 3.549 -1.234 1.00 96.19 95 CYS A N 1
ATOM 743 C CA . CYS A 1 95 ? -8.386 2.906 -0.069 1.00 96.19 95 CYS A CA 1
ATOM 744 C C . CYS A 1 95 ? -8.374 1.392 -0.265 1.00 96.19 95 CYS A C 1
ATOM 746 O O . CYS A 1 95 ? -9.388 0.761 -0.570 1.00 96.19 95 CYS A O 1
ATOM 748 N N . THR A 1 96 ? -7.214 0.786 -0.063 1.00 95.94 96 THR A N 1
ATOM 749 C CA . THR A 1 96 ? -7.033 -0.659 -0.221 1.00 95.94 96 THR A CA 1
ATOM 750 C C . THR A 1 96 ? -7.243 -1.407 1.083 1.00 95.94 96 THR A C 1
ATOM 752 O O . THR A 1 96 ? -7.697 -2.541 1.046 1.00 95.94 96 THR A O 1
ATOM 755 N N . HIS A 1 97 ? -6.932 -0.772 2.214 1.00 96.00 97 HIS A N 1
ATOM 756 C CA . HIS A 1 97 ? -6.992 -1.344 3.555 1.00 96.00 97 HIS A CA 1
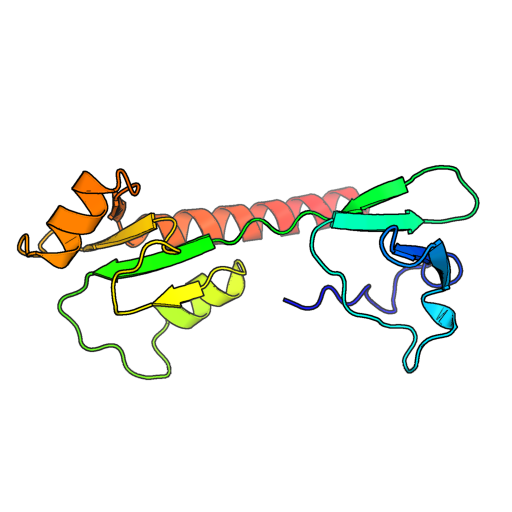ATOM 757 C C . HIS A 1 97 ? -7.417 -0.265 4.553 1.00 96.00 97 HIS A C 1
ATOM 759 O O . HIS A 1 97 ? -7.166 0.922 4.338 1.00 96.00 97 HIS A O 1
ATOM 765 N N . VAL A 1 98 ? -8.020 -0.682 5.661 1.00 95.31 98 VAL A N 1
ATOM 766 C CA . VAL A 1 98 ? -8.288 0.166 6.826 1.00 95.31 98 VAL A CA 1
ATOM 767 C C . VAL A 1 98 ? -7.285 -0.204 7.906 1.00 95.31 98 VAL A C 1
ATOM 769 O O . VAL A 1 98 ? -7.194 -1.373 8.278 1.00 95.31 98 VAL A O 1
ATOM 772 N N . LEU A 1 99 ? -6.542 0.779 8.402 1.00 93.31 99 LEU A N 1
ATOM 773 C CA . LEU A 1 99 ? -5.604 0.616 9.503 1.00 93.31 99 LEU A CA 1
ATOM 774 C C . LEU A 1 99 ? -6.245 1.155 10.786 1.00 93.31 99 LEU A C 1
ATOM 776 O O . LEU A 1 99 ? -6.507 2.354 10.877 1.00 93.31 99 LEU A O 1
ATOM 780 N N . VAL A 1 100 ? -6.525 0.278 11.750 1.00 91.50 100 VAL A N 1
ATOM 781 C CA . VAL A 1 100 ? -7.261 0.605 12.986 1.00 91.50 100 VAL A CA 1
ATOM 782 C C . VAL A 1 100 ? -6.419 0.359 14.239 1.00 91.50 100 VAL A C 1
ATOM 784 O O . VAL A 1 100 ? -5.527 -0.491 14.244 1.00 91.50 100 VAL A O 1
ATOM 787 N N . ASP A 1 101 ? -6.749 1.063 15.323 1.00 86.88 101 ASP A N 1
ATOM 788 C CA . ASP A 1 101 ? -6.327 0.692 16.682 1.00 86.88 101 ASP A CA 1
ATOM 789 C C . ASP A 1 101 ? -7.363 -0.211 17.364 1.00 86.88 101 ASP A C 1
ATOM 791 O O . ASP A 1 101 ? -8.564 -0.109 17.103 1.00 86.88 101 ASP A O 1
ATOM 795 N N . GLU A 1 102 ? -6.903 -1.051 18.296 1.00 81.31 102 GLU A N 1
ATOM 796 C CA . GLU A 1 102 ? -7.696 -2.098 18.970 1.00 81.31 102 GLU A CA 1
ATOM 797 C C . GLU A 1 102 ? -8.925 -1.585 19.745 1.00 81.31 102 GLU A C 1
ATOM 799 O O . GLU A 1 102 ? -9.843 -2.355 20.019 1.00 81.31 102 GLU A O 1
ATOM 804 N N . LEU A 1 103 ? -8.971 -0.295 20.091 1.00 83.38 103 LEU A N 1
ATOM 805 C CA . LEU A 1 103 ? -10.006 0.297 20.951 1.00 83.38 103 LEU A CA 1
ATOM 806 C C . LEU A 1 103 ? -10.778 1.439 20.281 1.00 83.38 103 LEU A C 1
ATOM 808 O O . LEU A 1 103 ? -11.413 2.253 20.955 1.00 83.38 103 LEU A O 1
ATOM 812 N N . MET A 1 104 ? -10.734 1.518 18.952 1.00 85.19 104 MET A N 1
ATOM 813 C CA . MET A 1 104 ? -11.456 2.555 18.227 1.00 85.19 104 MET A CA 1
ATOM 814 C C . MET A 1 104 ? -12.970 2.308 18.229 1.00 85.19 104 MET A C 1
ATOM 816 O O . MET A 1 104 ? -13.413 1.203 17.907 1.00 85.19 104 MET A O 1
ATOM 820 N N . PRO A 1 105 ? -13.799 3.329 18.532 1.00 88.44 105 PRO A N 1
ATOM 821 C CA . PRO A 1 105 ? -15.244 3.195 18.405 1.00 88.44 105 PRO A CA 1
ATOM 822 C C . PRO A 1 105 ? -15.617 3.000 16.936 1.00 88.44 105 PRO A C 1
ATOM 824 O O . PRO A 1 105 ? -14.990 3.579 16.050 1.00 88.44 105 PRO A O 1
ATOM 827 N N . VAL A 1 106 ? -16.670 2.236 16.665 1.00 90.56 106 VAL A N 1
ATOM 828 C CA . VAL A 1 106 ? -17.187 2.065 15.302 1.00 90.56 106 VAL A CA 1
ATOM 829 C C . VAL A 1 106 ? -17.958 3.322 14.889 1.00 90.56 106 VAL A C 1
ATOM 831 O O . VAL A 1 106 ? -18.916 3.703 15.560 1.00 90.56 106 VAL A O 1
ATOM 834 N N . LYS A 1 107 ? -17.536 3.969 13.797 1.00 91.44 107 LYS A N 1
ATOM 835 C CA . LYS A 1 107 ? -18.209 5.127 13.178 1.00 91.44 107 LYS A CA 1
ATOM 836 C C . LYS A 1 107 ? -18.559 4.826 11.720 1.00 91.44 107 LYS A C 1
ATOM 838 O O . LYS A 1 107 ? -18.162 3.789 11.192 1.00 91.44 107 LYS A O 1
ATOM 843 N N . GLU A 1 108 ? -19.285 5.752 11.098 1.00 93.12 108 GLU A N 1
ATOM 844 C CA . GLU A 1 108 ? -19.766 5.677 9.715 1.00 93.12 108 GLU A CA 1
ATOM 845 C C . GLU A 1 108 ? -18.660 5.287 8.725 1.00 93.12 108 GLU A C 1
ATOM 847 O O . GLU A 1 108 ? -18.773 4.225 8.127 1.00 93.12 108 GLU A O 1
ATOM 852 N N . ASP A 1 109 ? -17.537 6.008 8.672 1.00 92.00 109 ASP A N 1
ATOM 853 C CA . ASP A 1 109 ? -16.424 5.696 7.754 1.00 92.00 109 ASP A CA 1
ATOM 854 C C . ASP A 1 109 ? -15.888 4.256 7.891 1.00 92.00 109 ASP A C 1
ATOM 856 O O . ASP A 1 109 ? -15.532 3.607 6.906 1.00 92.00 109 ASP A O 1
ATOM 860 N N . LEU A 1 110 ? -15.835 3.719 9.118 1.00 92.81 110 LEU A N 1
ATOM 861 C CA . LEU A 1 110 ? -15.406 2.335 9.340 1.00 92.81 110 LEU A CA 1
ATOM 862 C C . LEU A 1 110 ? -16.467 1.342 8.847 1.00 92.81 110 LEU A C 1
ATOM 864 O O . LEU A 1 110 ? -16.122 0.314 8.264 1.00 92.81 110 LEU A O 1
ATOM 868 N N . LEU A 1 111 ? -17.751 1.643 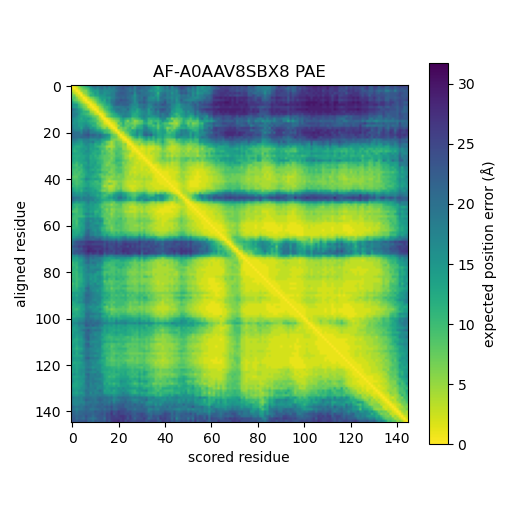9.060 1.00 94.56 111 LEU A N 1
ATOM 869 C CA . LEU A 1 111 ? -18.854 0.841 8.529 1.00 94.56 111 LEU A CA 1
ATOM 870 C C . LEU A 1 111 ? -18.854 0.856 6.999 1.00 94.56 111 LEU A C 1
ATOM 872 O O . LEU A 1 111 ? -18.988 -0.203 6.390 1.00 94.56 111 LEU A O 1
ATOM 876 N N . GLU A 1 112 ? -18.653 2.019 6.383 1.00 95.19 112 GLU A N 1
ATOM 877 C CA . GLU A 1 112 ? -18.550 2.168 4.932 1.00 95.19 112 GLU A CA 1
ATOM 878 C C . GLU A 1 112 ? -17.407 1.331 4.364 1.00 95.19 112 GLU A C 1
ATOM 880 O O . GLU A 1 112 ? -17.605 0.583 3.406 1.00 95.19 112 GLU A O 1
ATOM 885 N N . ALA A 1 113 ? -16.232 1.366 4.994 1.00 95.31 113 ALA A N 1
ATOM 886 C CA . ALA A 1 113 ? -15.100 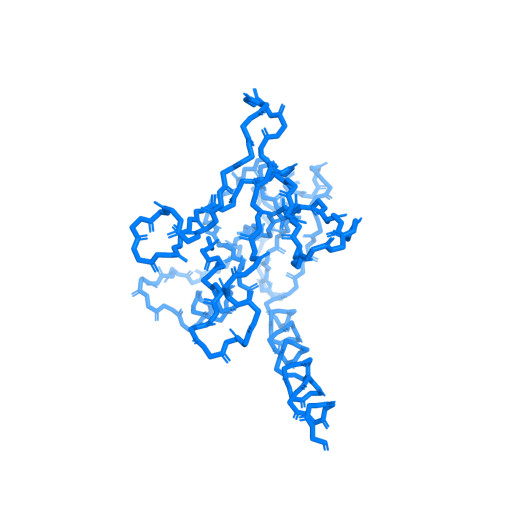0.561 4.562 1.00 95.31 113 ALA A CA 1
ATOM 887 C C . ALA A 1 113 ? -15.369 -0.951 4.676 1.00 95.31 113 ALA A C 1
ATOM 889 O O . ALA A 1 113 ? -15.004 -1.717 3.779 1.00 95.31 113 ALA A O 1
ATOM 890 N N . VAL A 1 114 ? -16.066 -1.392 5.730 1.00 94.62 114 VAL A N 1
ATOM 891 C CA . VAL A 1 114 ? -16.502 -2.792 5.885 1.00 94.62 114 VAL A CA 1
ATOM 892 C C . VAL A 1 114 ? -17.523 -3.179 4.812 1.00 94.62 114 VAL A C 1
ATOM 894 O O . VAL A 1 114 ? -17.394 -4.242 4.201 1.00 94.62 114 VAL A O 1
ATOM 897 N N . VAL A 1 115 ? -18.508 -2.321 4.530 1.00 96.44 115 VAL A N 1
ATOM 898 C CA . VAL A 1 115 ? -19.499 -2.529 3.458 1.00 96.44 115 VAL A CA 1
ATOM 899 C C . VAL A 1 115 ? -18.816 -2.598 2.089 1.00 96.44 115 VAL A C 1
ATOM 901 O O . VAL A 1 115 ? -19.132 -3.475 1.282 1.00 96.44 115 VAL A O 1
ATOM 904 N N . ALA A 1 116 ? -17.811 -1.750 1.862 1.00 96.44 116 ALA A N 1
ATOM 905 C CA . ALA A 1 116 ? -16.941 -1.761 0.688 1.00 96.44 116 ALA A CA 1
ATOM 906 C C . ALA A 1 116 ? -15.941 -2.936 0.673 1.00 96.44 116 ALA A C 1
ATOM 908 O O . ALA A 1 116 ? -15.114 -3.033 -0.237 1.00 96.44 116 ALA A O 1
ATOM 909 N N . LYS A 1 117 ? -16.025 -3.851 1.651 1.00 96.81 117 LYS A N 1
ATOM 910 C CA . LYS A 1 117 ? -15.201 -5.062 1.787 1.00 96.81 117 LYS A CA 1
ATOM 911 C C . LYS A 1 117 ? -13.705 -4.767 1.848 1.00 96.81 117 LYS A C 1
ATOM 913 O O . LYS A 1 117 ? -12.891 -5.580 1.406 1.00 96.81 117 LYS A O 1
ATOM 918 N N . LYS A 1 118 ? -13.335 -3.605 2.386 1.00 96.88 118 LYS A N 1
ATOM 919 C CA . LYS A 1 118 ? -11.936 -3.265 2.616 1.00 96.88 118 LYS A CA 1
ATOM 920 C C . LYS A 1 118 ? -11.412 -4.117 3.777 1.00 96.88 118 LYS A C 1
ATOM 922 O O . LYS A 1 118 ? -12.071 -4.184 4.816 1.00 96.88 118 LYS A O 1
ATOM 927 N N . PRO A 1 119 ? -10.256 -4.785 3.632 1.00 96.00 119 PRO A N 1
ATOM 928 C CA . PRO A 1 119 ? -9.617 -5.469 4.745 1.00 96.00 119 PRO A CA 1
ATOM 929 C C . PRO A 1 119 ? -9.330 -4.486 5.881 1.00 96.00 119 PRO A C 1
ATOM 931 O O . PRO A 1 119 ? -8.765 -3.416 5.653 1.00 96.00 119 PRO A O 1
ATOM 934 N N . VAL A 1 120 ? -9.704 -4.868 7.099 1.00 94.94 120 VAL A N 1
ATOM 935 C CA . VAL A 1 120 ? -9.451 -4.096 8.318 1.00 94.94 120 VAL A CA 1
ATOM 936 C C . VAL A 1 120 ? -8.316 -4.771 9.076 1.00 94.94 120 VAL A C 1
ATOM 938 O O . VAL A 1 120 ? -8.419 -5.947 9.424 1.00 94.94 120 VAL A O 1
ATOM 941 N N . VAL A 1 121 ? -7.224 -4.045 9.296 1.00 93.88 121 VAL A N 1
ATOM 942 C CA . VAL A 1 121 ? -5.998 -4.553 9.920 1.00 93.88 121 VAL A CA 1
ATOM 943 C C . VAL A 1 121 ? -5.551 -3.634 11.054 1.00 93.88 121 VAL A C 1
ATOM 945 O O . VAL A 1 121 ? -5.820 -2.435 11.040 1.00 93.88 121 VAL A O 1
ATOM 948 N N . LEU A 1 122 ? -4.869 -4.201 12.047 1.00 91.06 122 LEU A N 1
ATOM 949 C CA . LEU A 1 122 ? -4.297 -3.434 13.156 1.00 91.06 122 LEU A CA 1
ATOM 950 C C . LEU A 1 122 ? -3.037 -2.685 12.716 1.00 91.06 122 LEU A C 1
ATOM 952 O O . LEU A 1 122 ? -2.327 -3.153 11.825 1.00 91.06 122 LEU A O 1
ATOM 956 N N . LYS A 1 123 ? -2.704 -1.574 13.386 1.00 86.06 123 LYS A N 1
ATOM 957 C CA . LYS A 1 123 ? -1.443 -0.838 13.151 1.00 86.06 123 LYS A CA 1
ATOM 958 C C . LYS A 1 123 ? -0.191 -1.714 13.199 1.00 86.06 123 LYS A C 1
ATOM 960 O O . LYS A 1 123 ? 0.698 -1.542 12.370 1.00 86.06 123 LYS A O 1
ATOM 965 N N . THR A 1 124 ? -0.167 -2.708 14.086 1.00 85.25 124 THR A N 1
ATOM 966 C CA . THR A 1 124 ? 0.925 -3.692 14.212 1.00 85.25 124 THR A CA 1
ATOM 967 C C . THR A 1 124 ? 1.197 -4.471 12.921 1.00 85.25 124 THR A C 1
ATOM 969 O O . THR A 1 124 ? 2.277 -5.025 12.736 1.00 85.25 124 THR A O 1
ATOM 972 N N . TRP A 1 125 ? 0.255 -4.488 11.975 1.00 88.69 125 TRP A N 1
ATOM 973 C CA . TRP A 1 125 ? 0.465 -5.076 10.657 1.00 88.69 125 TRP A CA 1
ATOM 974 C C . TRP A 1 125 ? 1.550 -4.348 9.847 1.00 88.69 125 TRP A C 1
ATOM 976 O O . TRP A 1 125 ? 2.301 -4.995 9.119 1.00 88.69 125 TRP A O 1
ATOM 986 N N . VAL A 1 126 ? 1.680 -3.025 10.007 1.00 84.62 126 VAL A N 1
ATOM 987 C CA . VAL A 1 126 ? 2.729 -2.229 9.344 1.00 84.62 126 VAL A CA 1
ATOM 988 C C . VAL A 1 126 ? 4.110 -2.651 9.839 1.00 84.62 126 VAL A C 1
ATOM 990 O O . VAL A 1 126 ? 4.993 -2.894 9.024 1.00 84.62 126 VAL A O 1
ATOM 993 N N . GLU A 1 127 ? 4.275 -2.841 11.149 1.00 83.19 127 GLU A N 1
ATOM 994 C CA . GLU A 1 127 ? 5.538 -3.291 11.752 1.00 83.19 127 GLU A CA 1
ATOM 995 C C . GLU A 1 127 ? 5.994 -4.640 11.170 1.00 83.19 127 GLU A C 1
ATOM 997 O O . GLU A 1 127 ? 7.172 -4.849 10.874 1.00 83.19 127 GLU A O 1
ATOM 1002 N N . VAL A 1 128 ? 5.048 -5.558 10.940 1.00 84.75 128 VAL A N 1
ATOM 1003 C CA . VAL A 1 128 ? 5.333 -6.853 10.305 1.00 84.75 128 VAL A CA 1
ATOM 1004 C C . VAL A 1 128 ? 5.796 -6.672 8.857 1.00 84.75 128 VAL A C 1
ATOM 1006 O O . VAL A 1 128 ? 6.740 -7.340 8.429 1.00 84.75 128 VAL A O 1
ATOM 1009 N N . LEU A 1 129 ? 5.169 -5.773 8.093 1.00 83.06 129 LEU A N 1
ATOM 1010 C CA . LEU A 1 129 ? 5.580 -5.492 6.714 1.00 83.06 129 LEU A CA 1
ATOM 1011 C C . LEU A 1 129 ? 6.979 -4.881 6.636 1.00 83.06 129 LEU A C 1
ATOM 1013 O O . LEU A 1 129 ? 7.778 -5.290 5.790 1.00 83.06 129 LEU A O 1
ATOM 1017 N N . GLU A 1 130 ? 7.295 -3.946 7.527 1.00 78.62 130 GLU A N 1
ATOM 1018 C CA . GLU A 1 130 ? 8.631 -3.361 7.617 1.00 78.62 130 GLU A CA 1
ATOM 1019 C C . GLU A 1 130 ? 9.687 -4.423 7.893 1.00 78.62 130 GLU A C 1
ATOM 1021 O O . GLU A 1 130 ? 10.680 -4.522 7.168 1.00 78.62 130 GLU A O 1
ATOM 1026 N N . LEU A 1 131 ? 9.435 -5.279 8.883 1.00 80.00 131 LEU A N 1
ATOM 1027 C CA . LEU A 1 131 ? 10.324 -6.373 9.237 1.00 80.00 131 LEU A CA 1
ATOM 1028 C C . LEU A 1 131 ? 10.574 -7.298 8.033 1.00 80.00 131 LEU A C 1
ATOM 1030 O O . LEU A 1 131 ? 11.723 -7.591 7.695 1.00 80.00 131 LEU A O 1
ATOM 1034 N N . LEU A 1 132 ? 9.517 -7.709 7.326 1.00 79.50 132 LEU A N 1
ATOM 1035 C CA . LEU A 1 132 ? 9.627 -8.543 6.123 1.00 79.50 132 LEU A CA 1
ATOM 1036 C C . LEU A 1 132 ? 10.423 -7.856 5.003 1.00 79.50 132 LEU A C 1
ATOM 1038 O O . LEU A 1 132 ? 11.246 -8.501 4.342 1.00 79.50 132 LEU A O 1
ATOM 1042 N N . SER A 1 133 ? 10.219 -6.551 4.804 1.00 74.06 133 SER A N 1
ATOM 1043 C CA . SER A 1 133 ? 10.952 -5.764 3.807 1.00 74.06 133 SER A CA 1
ATOM 1044 C C . SER A 1 133 ? 12.456 -5.697 4.116 1.00 74.06 133 SER A C 1
ATOM 1046 O O . SER A 1 133 ? 13.292 -5.875 3.218 1.00 74.06 133 SER A O 1
ATOM 1048 N N . ALA A 1 134 ? 12.812 -5.554 5.397 1.00 75.38 134 ALA A N 1
ATOM 1049 C CA . ALA A 1 134 ? 14.190 -5.555 5.868 1.00 75.38 134 ALA A CA 1
ATOM 1050 C C . ALA A 1 134 ? 14.841 -6.934 5.675 1.00 75.38 134 ALA A C 1
ATOM 1052 O O . ALA A 1 134 ? 15.948 -7.029 5.139 1.00 75.38 134 ALA A O 1
ATOM 1053 N N . PHE A 1 135 ? 14.134 -8.020 6.009 1.00 70.00 135 PHE A N 1
ATOM 1054 C CA . PHE A 1 135 ? 14.625 -9.387 5.803 1.00 70.00 135 PHE A CA 1
ATOM 1055 C C . PHE A 1 135 ? 14.869 -9.714 4.326 1.00 70.00 135 PHE A C 1
ATOM 1057 O O . PHE A 1 135 ? 15.918 -10.263 3.987 1.00 70.00 135 PHE A O 1
ATOM 1064 N N . SER A 1 136 ? 13.952 -9.336 3.430 1.00 66.81 136 SER A N 1
ATOM 1065 C CA . SER A 1 136 ? 14.149 -9.487 1.980 1.00 66.81 136 SER A CA 1
ATOM 1066 C C . SER A 1 136 ? 15.406 -8.748 1.505 1.00 66.81 136 SER A C 1
ATOM 1068 O O . SER A 1 136 ? 16.171 -9.271 0.692 1.00 66.81 136 SER A O 1
ATOM 1070 N N .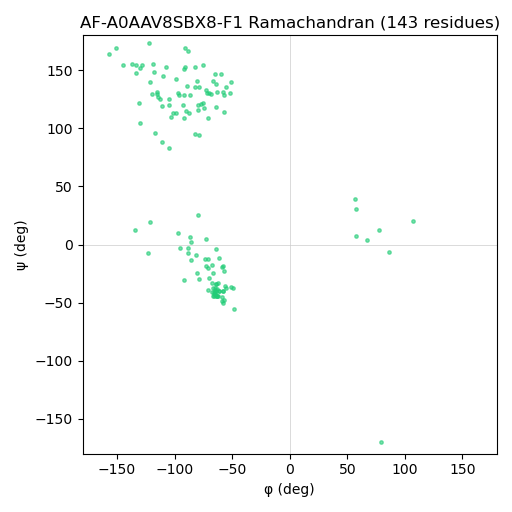 SER A 1 137 ? 15.655 -7.552 2.039 1.00 61.62 137 SER A N 1
ATOM 1071 C CA . SER A 1 137 ? 16.828 -6.749 1.686 1.00 61.62 137 SER A CA 1
ATOM 1072 C C . SER A 1 137 ? 18.137 -7.409 2.136 1.00 61.62 137 SER A C 1
ATOM 1074 O O . SER A 1 137 ? 19.075 -7.485 1.342 1.00 61.62 137 SER A O 1
ATOM 1076 N N . VAL A 1 138 ? 18.173 -7.975 3.351 1.00 63.88 138 VAL A N 1
ATOM 1077 C CA . VAL A 1 138 ? 19.327 -8.723 3.897 1.00 63.88 138 VAL A CA 1
ATOM 1078 C C . VAL A 1 138 ? 19.596 -10.016 3.121 1.00 63.88 138 VAL A C 1
ATOM 1080 O O . VAL A 1 138 ? 20.749 -10.360 2.850 1.00 63.88 138 VAL A O 1
ATOM 1083 N N . LEU A 1 139 ? 18.546 -10.748 2.737 1.00 53.84 139 LEU A N 1
ATOM 1084 C CA . LEU A 1 139 ? 18.694 -11.971 1.946 1.00 53.84 139 LEU A CA 1
ATOM 1085 C C . LEU A 1 139 ? 19.233 -11.674 0.540 1.00 53.84 139 LEU A C 1
ATOM 1087 O O . LEU A 1 139 ? 20.088 -12.411 0.050 1.00 53.84 139 LEU A O 1
ATOM 1091 N N . LYS A 1 140 ? 18.809 -10.564 -0.080 1.00 53.75 140 LYS A N 1
ATOM 1092 C CA . LYS A 1 140 ? 19.339 -10.122 -1.380 1.00 53.75 140 LYS A CA 1
ATOM 1093 C C . LYS A 1 140 ? 20.821 -9.743 -1.312 1.00 53.75 140 LYS A C 1
ATOM 1095 O O . LYS A 1 140 ? 21.551 -10.089 -2.231 1.00 53.75 140 LYS A O 1
ATOM 1100 N N . THR A 1 141 ? 21.284 -9.114 -0.226 1.00 54.09 141 THR A N 1
ATOM 1101 C CA . THR A 1 141 ? 22.710 -8.753 -0.059 1.00 54.09 141 THR A CA 1
ATOM 1102 C C . THR A 1 141 ? 23.615 -9.967 0.158 1.00 54.09 141 THR A C 1
ATOM 1104 O O . THR A 1 141 ? 24.785 -9.938 -0.211 1.00 54.09 141 THR A O 1
ATOM 1107 N N . ARG A 1 142 ? 23.093 -11.048 0.753 1.00 46.69 142 ARG A N 1
ATOM 1108 C CA . ARG A 1 142 ? 23.853 -12.293 0.956 1.00 46.69 142 ARG A CA 1
ATOM 1109 C C . ARG A 1 142 ? 23.925 -13.181 -0.284 1.00 46.69 142 ARG A C 1
ATOM 1111 O O . ARG A 1 142 ? 24.858 -13.961 -0.382 1.00 46.69 142 ARG A O 1
ATOM 1118 N N . ALA A 1 143 ? 22.971 -13.074 -1.207 1.00 46.53 143 ALA A N 1
ATOM 1119 C CA . ALA A 1 143 ? 22.978 -13.836 -2.458 1.00 46.53 143 ALA A CA 1
ATOM 1120 C C . ALA A 1 143 ? 23.880 -13.222 -3.551 1.00 46.53 143 ALA A C 1
ATOM 1122 O O . ALA A 1 143 ? 24.089 -13.845 -4.588 1.00 46.53 143 ALA A O 1
ATOM 1123 N N . SER A 1 144 ? 24.392 -12.005 -3.337 1.00 46.75 144 SER A N 1
ATOM 1124 C CA . SER A 1 144 ? 25.298 -11.286 -4.246 1.00 46.75 144 SER A CA 1
ATOM 1125 C C . SER A 1 144 ? 26.791 -11.417 -3.893 1.00 46.75 144 SER A C 1
ATOM 1127 O O . SER A 1 144 ? 27.610 -10.701 -4.468 1.00 46.75 144 SER A O 1
ATOM 1129 N N . HIS A 1 145 ? 27.142 -12.309 -2.961 1.00 40.41 145 HIS A N 1
ATOM 1130 C CA . HIS A 1 145 ? 28.512 -12.698 -2.606 1.00 40.41 145 HIS A CA 1
ATOM 1131 C C . HIS A 1 145 ? 28.698 -14.201 -2.811 1.00 40.41 145 HIS A C 1
ATOM 1133 O O . HIS A 1 145 ? 29.829 -14.588 -3.179 1.00 40.41 145 HIS A O 1
#

pLDDT: mean 75.6, std 18.33, range [27.22, 96.88]

InterPro domains:
  IPR001357 BRCT domain [PS50172] (76-126)
  IPR036420 BRCT domain superfamily [G3DSA:3.40.50.10190] (60-131)
  IPR036420 BRCT domain superfamily [SSF52113] (74-127)
  IPR040227 Nibrin-related [PTHR12162] (21-129)

Solvent-accessible surface area (backbone atoms only — not comparable to full-atom values): 8905 Å² total; per-residue (Å²): 136,80,78,72,79,61,93,82,48,91,57,65,89,37,38,38,37,33,42,79,93,72,75,46,75,50,45,35,70,79,35,75,95,51,51,73,82,86,53,73,66,29,33,44,28,53,54,95,56,93,53,68,42,70,43,74,75,78,85,49,30,30,22,51,50,66,92,70,84,81,55,98,85,41,66,67,57,54,55,41,45,73,76,70,30,48,80,36,83,61,78,55,89,80,40,53,32,34,35,30,54,100,82,63,80,90,48,69,66,58,51,52,38,51,74,69,66,35,52,76,42,51,58,70,56,55,57,52,52,53,52,52,54,51,51,55,52,54,54,55,62,62,74,76,111

Radius of gyration: 19.68 Å; Cα contacts (8 Å, |Δi|>4): 192; chains: 1; bounding box: 48×30×51 Å

Nearest PDB structures (foldseek):
  3huf-assembly2_B  TM=7.748E-01  e=7.647E-03  Schizosaccharomyces pombe
  4bu1-assembly2_A  TM=8.186E-01  e=3.672E-02  Schizosaccharomyces pombe
  6hm4-assembly1_A  TM=7.163E-01  e=6.613E-02  Schizosaccharomyces pombe 972h-
  3qvg-assembly1_B  TM=6.914E-01  e=5.803E-02  Mus musculus
  6wh2-assembly1_B-2  TM=7.137E-01  e=1.763E-01  Homo sapiens

Mean predicted aligned error: 10.9 Å

Secondary structure (DSSP, 8-state):
---PPPTT-TTTTSEEEEETTTTEEEEGGGSGGG-----TT-EEEETTSS-EEE------EEEEE-SS---TT-HHHHHHHHTT-EEESS--TT--EEEE-TTPPP-HHHHHHHHTT--EEETHHHHHHHHHHHHHHHHHHHTT-

Organism: NCBI:txid1862640

Foldseek 3Di:
DAPDPDPPDPQLVFKWWAAPVVRDTHQLCVDVVSGDGDDQQTWIDTHPDPDIDGDHDDAAEEQEQEPDDDDPDDPLQVLCVVLVYYYDPADDLSHQAYEDAPPGDDDDSNVVCVVSVRHYDYSVVSVVSSVVVVVVVVVVVVVVD

Sequence (145 aa):
MVWALSPADPLSGIVSLFSRNLGSKDKVHEFPNKETTLKDGDLVSFGAGNATYRFSFVPLLFFLYCAESFQVNDPLQEQISSIGAQITYHFNEDCTHVLVDELMPVKEDLLEAVVAKKPVVLKTWVEVLELLSAFSSVLKTRASH